Protein AF-A0A6V7JV07-F1 (afdb_monomer_lite)

pLDDT: mean 80.46, std 9.67, range [41.12, 93.5]

Structure (mmCIF, N/CA/C/O backbone):
data_AF-A0A6V7JV07-F1
#
_entry.id   AF-A0A6V7JV07-F1
#
loop_
_atom_site.group_PDB
_atom_site.id
_atom_site.type_symbol
_atom_site.label_atom_id
_atom_site.label_alt_id
_atom_site.label_comp_id
_atom_site.label_asym_id
_atom_site.label_entity_id
_atom_site.label_seq_id
_atom_site.pdbx_PDB_ins_code
_atom_site.Cartn_x
_atom_site.Cartn_y
_atom_site.Cartn_z
_atom_site.occupancy
_atom_site.B_iso_or_equiv
_atom_site.auth_seq_id
_atom_site.auth_comp_id
_atom_site.auth_asym_id
_atom_site.auth_atom_id
_atom_site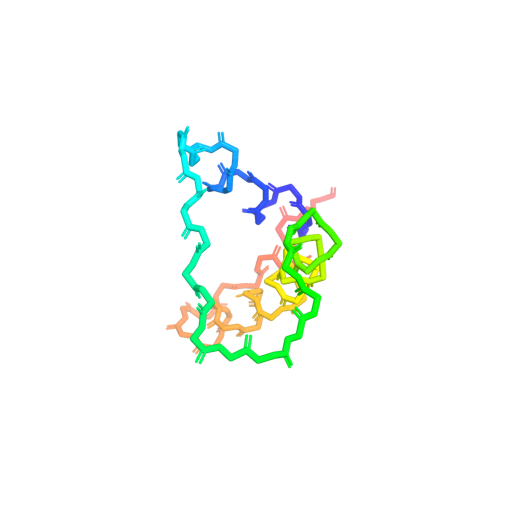.pdbx_PDB_model_num
ATOM 1 N N . VAL A 1 1 ? -10.945 1.761 4.453 1.00 68.00 1 VAL A N 1
ATOM 2 C CA . VAL A 1 1 ? -9.837 1.038 3.771 1.00 68.00 1 VAL A CA 1
ATOM 3 C C . VAL A 1 1 ? -8.930 1.966 2.974 1.00 68.00 1 VAL A C 1
ATOM 5 O O . VAL A 1 1 ? -7.798 2.154 3.389 1.00 68.00 1 VAL A O 1
ATOM 8 N N . ALA A 1 2 ? -9.392 2.563 1.865 1.00 73.06 2 ALA A N 1
ATOM 9 C CA . ALA A 1 2 ? -8.513 3.336 0.978 1.00 73.06 2 ALA A CA 1
ATOM 10 C C . ALA A 1 2 ? -7.808 4.509 1.684 1.00 73.06 2 ALA A C 1
ATOM 12 O O . ALA A 1 2 ? -6.615 4.689 1.487 1.00 73.06 2 ALA A O 1
ATOM 13 N N . ALA A 1 3 ? -8.503 5.245 2.560 1.00 75.31 3 ALA A N 1
ATOM 14 C CA . ALA A 1 3 ? -7.915 6.337 3.343 1.00 75.31 3 ALA A CA 1
ATOM 15 C C . ALA A 1 3 ? -6.810 5.868 4.313 1.00 75.31 3 ALA A C 1
ATOM 17 O O . ALA A 1 3 ? -5.758 6.496 4.393 1.00 75.31 3 ALA A O 1
ATOM 18 N N . GLU A 1 4 ? -7.012 4.731 4.983 1.00 74.31 4 GLU A N 1
ATOM 19 C CA . GLU A 1 4 ? -6.050 4.153 5.938 1.00 74.31 4 GLU A CA 1
ATOM 20 C C . GLU A 1 4 ? -4.773 3.657 5.250 1.00 74.31 4 GLU A C 1
ATOM 22 O O . GLU A 1 4 ? -3.678 3.781 5.789 1.00 74.31 4 GLU A O 1
ATOM 27 N N . VAL A 1 5 ? -4.895 3.135 4.026 1.00 76.81 5 VAL A N 1
ATOM 28 C CA . VAL A 1 5 ? -3.736 2.741 3.210 1.00 76.81 5 VAL A CA 1
ATOM 29 C C . VAL A 1 5 ? -3.103 3.958 2.515 1.00 76.81 5 VAL A C 1
ATOM 31 O O . VAL A 1 5 ? -1.888 4.008 2.325 1.00 76.81 5 VAL A O 1
ATOM 34 N N . ALA A 1 6 ? -3.893 4.981 2.180 1.00 78.00 6 ALA A N 1
ATOM 35 C CA . ALA A 1 6 ? -3.412 6.224 1.580 1.00 78.00 6 ALA A CA 1
ATOM 36 C C . ALA A 1 6 ? -2.641 7.111 2.570 1.00 78.00 6 ALA A C 1
ATOM 38 O O . ALA A 1 6 ? -1.742 7.838 2.154 1.00 78.00 6 ALA A O 1
ATOM 39 N N . ALA A 1 7 ? -2.939 7.051 3.870 1.00 82.06 7 ALA A N 1
ATOM 40 C CA . ALA A 1 7 ? -2.242 7.833 4.890 1.00 82.06 7 ALA A CA 1
ATOM 41 C C . ALA A 1 7 ? -0.715 7.581 4.920 1.00 82.06 7 ALA A C 1
ATOM 43 O O . ALA A 1 7 ? 0.033 8.556 4.832 1.00 82.06 7 ALA A O 1
ATOM 44 N N . PRO A 1 8 ? -0.201 6.336 4.969 1.00 79.31 8 PRO A N 1
ATOM 45 C CA . PRO A 1 8 ? 1.238 6.079 4.869 1.00 79.31 8 PRO A CA 1
ATOM 46 C C . PRO A 1 8 ? 1.794 6.296 3.452 1.00 79.31 8 PRO A C 1
ATOM 48 O O . PRO A 1 8 ? 2.918 6.775 3.310 1.00 79.31 8 PRO A O 1
ATOM 51 N N . LEU A 1 9 ? 1.022 6.009 2.396 1.00 82.19 9 LEU A N 1
ATOM 52 C CA . LEU A 1 9 ? 1.462 6.237 1.010 1.00 82.19 9 LEU A CA 1
ATOM 53 C C . LEU A 1 9 ? 1.623 7.727 0.677 1.00 82.19 9 LEU A C 1
ATOM 55 O O . LEU A 1 9 ? 2.566 8.101 -0.011 1.00 82.19 9 LEU A O 1
ATOM 59 N N . SER A 1 10 ? 0.750 8.593 1.191 1.00 83.38 10 SER A N 1
ATOM 60 C CA . SER A 1 10 ? 0.818 10.047 0.973 1.00 83.38 10 SER A CA 1
ATOM 61 C C . SER A 1 10 ? 2.004 10.705 1.684 1.00 83.38 10 SER A C 1
ATOM 63 O O . SER A 1 10 ? 2.462 11.767 1.271 1.00 83.38 10 SER A O 1
ATOM 65 N N . GLN A 1 11 ? 2.545 10.053 2.717 1.00 88.94 11 GLN A N 1
ATOM 66 C CA . GLN A 1 11 ? 3.766 10.477 3.405 1.00 88.94 11 GLN A CA 1
ATOM 67 C C . GLN A 1 11 ? 5.044 10.047 2.663 1.00 88.94 11 GLN A C 1
ATOM 69 O O . GLN A 1 11 ? 6.138 10.518 2.992 1.00 88.94 11 GLN A O 1
ATOM 74 N N . ALA A 1 12 ? 4.938 9.179 1.648 1.00 87.56 12 ALA A N 1
ATOM 75 C CA . ALA A 1 12 ? 6.077 8.762 0.844 1.00 87.56 12 ALA A CA 1
ATOM 76 C C . ALA A 1 12 ? 6.556 9.918 -0.050 1.00 87.56 12 ALA A C 1
ATOM 78 O O . ALA A 1 12 ? 5.940 10.265 -1.053 1.00 87.56 12 ALA A O 1
ATOM 79 N N . LYS A 1 13 ? 7.708 10.507 0.290 1.00 88.88 13 LYS A N 1
ATOM 80 C CA . LYS A 1 13 ? 8.295 11.637 -0.461 1.00 88.88 13 LYS A CA 1
ATOM 81 C C . LYS A 1 13 ? 8.796 11.264 -1.857 1.00 88.88 13 LYS A C 1
ATOM 83 O O . LYS A 1 13 ? 8.921 12.130 -2.717 1.00 88.88 13 LYS A O 1
ATOM 88 N N . LYS A 1 14 ? 9.163 10.000 -2.065 1.00 88.12 14 LYS A N 1
ATOM 89 C CA . LYS A 1 14 ? 9.710 9.494 -3.326 1.00 88.12 14 LYS A CA 1
ATOM 90 C C . LYS A 1 14 ? 9.456 7.998 -3.427 1.00 88.12 14 LYS A C 1
ATOM 92 O O . LYS A 1 14 ? 9.728 7.267 -2.479 1.00 88.12 14 LYS A O 1
ATOM 97 N N . ILE A 1 15 ? 9.022 7.552 -4.601 1.00 84.12 15 ILE A N 1
ATOM 98 C CA . ILE A 1 15 ? 8.945 6.136 -4.958 1.00 84.12 15 ILE A CA 1
ATOM 99 C C . ILE A 1 15 ? 9.958 5.900 -6.080 1.00 84.12 15 ILE A C 1
ATOM 101 O O . ILE A 1 15 ? 9.862 6.507 -7.144 1.00 84.12 15 ILE A O 1
ATOM 105 N N . THR A 1 16 ? 10.956 5.050 -5.830 1.00 85.50 16 THR A N 1
ATOM 106 C CA . THR A 1 16 ? 11.926 4.627 -6.850 1.00 85.50 16 THR A CA 1
ATOM 107 C C . THR A 1 16 ? 11.554 3.226 -7.304 1.00 85.50 16 THR A C 1
ATOM 109 O O . THR A 1 16 ? 11.667 2.279 -6.529 1.00 85.50 16 THR A O 1
ATOM 112 N N . MET A 1 17 ? 11.117 3.091 -8.553 1.00 81.19 17 MET A N 1
ATOM 113 C CA . MET A 1 17 ? 10.846 1.786 -9.146 1.00 81.19 17 MET A CA 1
ATOM 114 C C . MET A 1 17 ? 12.135 1.222 -9.746 1.00 81.19 17 MET A C 1
ATOM 116 O O . MET A 1 17 ? 12.770 1.869 -10.577 1.00 81.19 17 MET A O 1
ATOM 120 N N . VAL A 1 18 ? 12.511 0.015 -9.330 1.00 80.00 18 VAL A N 1
ATOM 121 C CA . VAL A 1 18 ? 13.634 -0.731 -9.906 1.00 80.00 18 VAL A CA 1
ATOM 122 C C . VAL A 1 18 ? 13.046 -1.892 -10.700 1.00 80.00 18 VAL A C 1
ATOM 124 O O . VAL A 1 18 ? 12.374 -2.746 -10.130 1.00 80.00 18 VAL A O 1
ATOM 127 N N . SER A 1 19 ? 13.259 -1.905 -12.017 1.00 72.88 19 SER A N 1
ATOM 128 C CA . SER A 1 19 ? 12.818 -2.994 -12.897 1.00 72.88 19 SER A CA 1
ATOM 129 C C . SER A 1 19 ? 14.033 -3.725 -13.456 1.00 72.88 19 SER A C 1
ATOM 131 O O . SER A 1 19 ? 14.935 -3.092 -14.001 1.00 72.88 19 SER A O 1
ATOM 133 N N . SER A 1 20 ? 14.054 -5.050 -13.317 1.00 72.88 20 SER A N 1
ATOM 134 C CA . SER A 1 20 ? 15.181 -5.910 -13.706 1.00 72.88 20 SER A CA 1
ATOM 135 C C . SER A 1 20 ? 14.906 -6.759 -14.962 1.00 72.88 20 SER A C 1
ATOM 137 O O . SER A 1 20 ? 15.646 -7.702 -15.218 1.00 72.88 20 SER A O 1
ATOM 139 N N . GLY A 1 21 ? 13.851 -6.468 -15.742 1.00 71.50 21 GLY A N 1
ATOM 140 C CA . GLY A 1 21 ? 13.470 -7.261 -16.926 1.00 71.50 21 GLY A CA 1
ATOM 141 C C . GLY A 1 21 ? 12.531 -6.550 -17.914 1.00 71.50 21 GLY A C 1
ATOM 142 O O . GLY A 1 21 ? 12.246 -5.361 -17.762 1.00 71.50 21 GLY A O 1
ATOM 143 N N . ASN A 1 22 ? 12.034 -7.294 -18.915 1.00 66.81 22 ASN A N 1
ATOM 144 C CA . ASN A 1 22 ? 11.131 -6.798 -19.965 1.00 66.81 22 ASN A CA 1
ATOM 145 C C . ASN A 1 22 ? 9.662 -6.844 -19.504 1.00 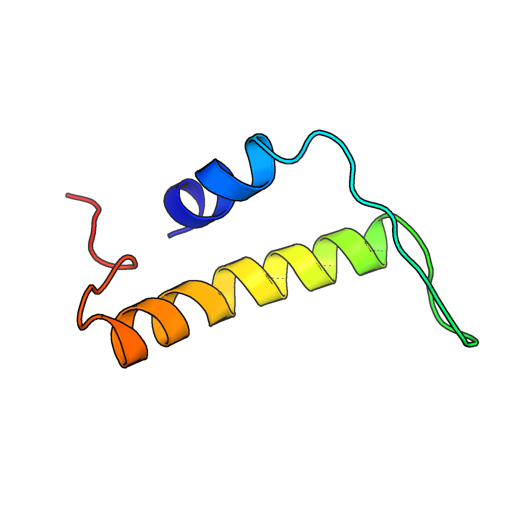66.81 22 ASN A C 1
ATOM 147 O O . ASN A 1 22 ? 9.038 -7.901 -19.501 1.00 66.81 22 ASN A O 1
ATOM 151 N N . GLY A 1 23 ? 9.099 -5.695 -19.137 1.00 69.88 23 GLY A N 1
ATOM 152 C CA . GLY A 1 23 ? 7.678 -5.523 -18.816 1.00 69.88 23 GLY A CA 1
ATOM 153 C C . GLY A 1 23 ? 7.308 -4.040 -18.797 1.00 69.88 23 GLY A C 1
ATOM 154 O O . GLY A 1 23 ? 8.204 -3.199 -18.841 1.00 69.88 23 GLY A O 1
ATOM 155 N N . ALA A 1 24 ? 6.015 -3.706 -18.738 1.00 68.94 24 ALA A N 1
ATOM 156 C CA . ALA A 1 24 ? 5.576 -2.314 -18.644 1.00 68.94 24 ALA A CA 1
ATOM 157 C C . ALA A 1 24 ? 6.182 -1.654 -17.390 1.00 68.94 24 ALA A C 1
ATOM 159 O O . ALA A 1 24 ? 5.988 -2.124 -16.267 1.00 68.94 24 ALA A O 1
ATOM 160 N N . ILE A 1 25 ? 6.966 -0.593 -17.588 1.00 71.94 25 ILE A N 1
ATOM 161 C CA . ILE A 1 25 ? 7.596 0.199 -16.524 1.00 71.94 25 ILE A CA 1
ATOM 162 C C . ILE A 1 25 ? 6.925 1.572 -16.530 1.00 71.94 25 ILE A C 1
ATOM 164 O O . ILE A 1 25 ? 6.720 2.142 -17.599 1.00 71.94 25 ILE A O 1
ATOM 168 N N . GLY A 1 26 ? 6.602 2.122 -15.357 1.00 78.00 26 GLY A N 1
ATOM 169 C CA . GLY A 1 26 ? 6.073 3.483 -15.236 1.00 78.00 26 GLY A CA 1
ATOM 170 C C . GLY A 1 26 ? 4.775 3.576 -14.437 1.00 78.00 26 GLY A C 1
ATOM 171 O O . GLY A 1 26 ? 4.556 2.808 -13.501 1.00 78.00 26 GLY A O 1
ATOM 172 N N . ALA A 1 27 ? 3.938 4.557 -14.791 1.00 76.25 27 ALA A N 1
ATOM 173 C CA . ALA A 1 27 ? 2.747 4.929 -14.026 1.00 76.25 27 ALA A CA 1
ATOM 174 C C . ALA A 1 27 ? 1.695 3.812 -13.958 1.00 76.25 27 ALA A C 1
ATOM 176 O O . ALA A 1 27 ? 1.150 3.575 -12.889 1.00 76.25 27 ALA A O 1
ATOM 177 N N . GLU A 1 28 ? 1.461 3.090 -15.055 1.00 80.19 28 GLU A N 1
ATOM 178 C CA . GLU A 1 28 ? 0.472 2.004 -15.116 1.00 80.19 28 GLU A CA 1
ATOM 179 C C . GLU A 1 28 ? 0.789 0.881 -14.117 1.00 80.19 28 GLU A C 1
ATOM 181 O O . GLU A 1 28 ? -0.041 0.547 -13.272 1.00 80.19 28 GLU A O 1
ATOM 186 N N . LYS A 1 29 ? 2.034 0.384 -14.122 1.00 81.50 29 LYS A N 1
ATOM 187 C CA . LYS A 1 29 ? 2.492 -0.628 -13.161 1.00 81.50 29 LYS A CA 1
ATOM 188 C C . LYS A 1 29 ? 2.466 -0.110 -11.726 1.00 81.50 29 LYS A C 1
ATOM 190 O O . LYS A 1 29 ? 2.096 -0.837 -10.813 1.00 81.50 29 LYS A O 1
ATOM 195 N N . LEU A 1 30 ? 2.837 1.152 -11.512 1.00 83.25 30 LEU A N 1
ATOM 196 C CA . LEU A 1 30 ? 2.758 1.756 -10.184 1.00 83.25 30 LEU A CA 1
ATOM 197 C C . LEU A 1 30 ? 1.310 1.799 -9.672 1.00 83.25 30 LEU A C 1
ATOM 199 O O . LEU A 1 30 ? 1.070 1.485 -8.511 1.00 83.25 30 LEU A O 1
ATOM 203 N N . THR A 1 31 ? 0.347 2.158 -10.522 1.00 83.69 31 THR A N 1
ATOM 204 C CA . THR A 1 31 ? -1.074 2.185 -10.160 1.00 83.69 31 THR A CA 1
ATOM 205 C C . THR A 1 31 ? -1.605 0.790 -9.834 1.00 83.69 31 THR A C 1
ATOM 207 O O . THR A 1 31 ? -2.316 0.637 -8.841 1.00 83.69 31 THR A O 1
ATOM 210 N N . GLU A 1 32 ? -1.232 -0.227 -10.612 1.00 85.69 32 GLU A N 1
ATOM 211 C CA . GLU A 1 32 ? -1.606 -1.620 -10.343 1.00 85.69 32 GLU A CA 1
ATOM 212 C C . GLU A 1 32 ? -1.046 -2.112 -8.999 1.00 85.69 32 GLU A C 1
ATOM 214 O O . GLU A 1 32 ? -1.779 -2.669 -8.180 1.00 85.69 32 GLU A O 1
ATOM 219 N N . GLU A 1 33 ? 0.227 -1.829 -8.714 1.00 85.38 33 GLU A N 1
ATOM 220 C CA . GLU A 1 33 ? 0.847 -2.178 -7.432 1.00 85.38 33 GLU A CA 1
ATOM 221 C C . GLU A 1 33 ? 0.178 -1.454 -6.256 1.00 85.38 33 GLU A C 1
ATOM 223 O O . GLU A 1 33 ? -0.075 -2.058 -5.216 1.00 85.38 33 GLU A O 1
ATOM 228 N N . VAL A 1 34 ? -0.193 -0.179 -6.413 1.00 86.56 3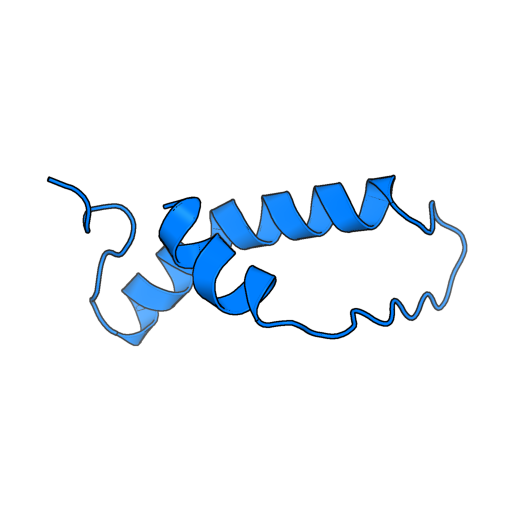4 VAL A N 1
ATOM 229 C CA . VAL A 1 34 ? -0.937 0.555 -5.376 1.00 86.56 34 VAL A CA 1
ATOM 230 C C . VAL A 1 34 ? -2.307 -0.081 -5.122 1.00 86.56 34 VAL A C 1
ATOM 232 O O . VAL A 1 34 ? -2.691 -0.246 -3.963 1.00 86.56 34 VAL A O 1
ATOM 235 N N . LEU A 1 35 ? -3.030 -0.500 -6.164 1.00 87.06 35 LEU A N 1
ATOM 236 C CA . LEU A 1 35 ? -4.301 -1.213 -6.001 1.00 87.06 35 LEU A CA 1
ATOM 237 C C . LEU A 1 35 ? -4.106 -2.557 -5.275 1.00 87.06 35 LEU A C 1
ATOM 239 O O . LEU A 1 35 ? -4.865 -2.894 -4.360 1.00 87.06 35 LEU A O 1
ATOM 243 N N . ASN A 1 36 ? -3.049 -3.296 -5.615 1.00 88.12 36 ASN A N 1
ATOM 244 C CA . ASN A 1 36 ? -2.677 -4.533 -4.928 1.00 88.12 36 ASN A CA 1
ATOM 245 C C . ASN A 1 36 ? -2.333 -4.299 -3.447 1.00 88.12 36 ASN A C 1
ATOM 247 O O . ASN A 1 36 ? -2.703 -5.100 -2.589 1.00 88.12 36 ASN A O 1
ATOM 251 N N . ILE A 1 37 ? -1.675 -3.188 -3.114 1.00 87.31 37 ILE A N 1
ATOM 252 C CA . ILE A 1 37 ? -1.384 -2.806 -1.725 1.00 87.31 37 ILE A CA 1
ATOM 253 C C . ILE A 1 37 ? -2.688 -2.518 -0.969 1.00 87.31 37 ILE A C 1
ATOM 255 O O . ILE A 1 37 ? -2.899 -3.058 0.117 1.00 87.31 37 ILE A O 1
ATOM 259 N N . VAL A 1 38 ? -3.592 -1.719 -1.547 1.00 86.19 38 VAL A N 1
ATOM 260 C CA . VAL A 1 38 ? -4.876 -1.353 -0.918 1.00 86.19 38 VAL A CA 1
ATOM 261 C C . VAL A 1 38 ? -5.751 -2.573 -0.626 1.00 86.19 38 VAL A C 1
ATOM 263 O O . VAL A 1 38 ? -6.464 -2.584 0.377 1.00 86.19 38 VAL A O 1
ATOM 266 N N . THR A 1 39 ? -5.674 -3.611 -1.459 1.00 86.44 39 THR A N 1
ATOM 267 C CA . THR A 1 39 ? -6.444 -4.849 -1.272 1.00 86.44 39 THR A CA 1
ATOM 268 C C . THR A 1 39 ? -5.819 -5.806 -0.257 1.00 86.44 39 THR A C 1
ATOM 270 O O . THR A 1 39 ? -6.555 -6.470 0.464 1.00 86.44 39 THR A O 1
ATOM 273 N N . ARG A 1 40 ? -4.483 -5.872 -0.153 1.00 88.62 40 ARG A N 1
ATOM 274 C CA . ARG A 1 40 ? -3.784 -6.884 0.668 1.00 88.62 40 ARG A CA 1
ATOM 275 C C . ARG A 1 40 ? -3.373 -6.413 2.061 1.00 88.62 40 ARG A C 1
ATOM 277 O O . ARG A 1 40 ? -3.350 -7.212 2.995 1.00 88.62 40 ARG A O 1
ATOM 284 N N . VAL A 1 41 ? -3.022 -5.138 2.219 1.00 88.56 41 VAL A N 1
ATOM 285 C CA . VAL A 1 4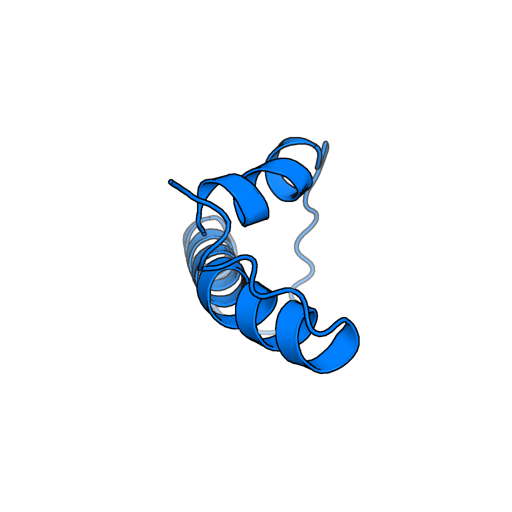1 ? -2.549 -4.596 3.506 1.00 88.56 41 VAL A CA 1
ATOM 286 C C . VAL A 1 41 ? -3.575 -4.754 4.639 1.00 88.56 41 VAL A C 1
ATOM 288 O O . VAL A 1 41 ? -3.154 -5.134 5.733 1.00 88.56 41 VAL A O 1
ATOM 291 N N . PRO A 1 42 ? -4.892 -4.540 4.432 1.00 87.50 42 PRO A N 1
ATOM 292 C CA . PRO A 1 42 ? -5.881 -4.727 5.495 1.00 87.50 42 PRO A CA 1
ATOM 293 C C . PRO A 1 42 ? -5.881 -6.131 6.103 1.00 87.50 42 PRO A C 1
ATOM 295 O O . PRO A 1 42 ? -5.847 -6.267 7.327 1.00 87.50 42 PRO A O 1
ATOM 298 N N . ASP A 1 43 ? -5.845 -7.164 5.261 1.00 89.50 43 ASP A N 1
ATOM 299 C CA . ASP A 1 43 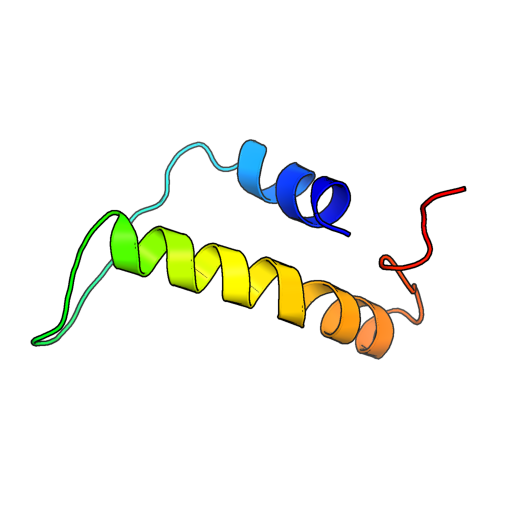? -5.834 -8.560 5.707 1.00 89.50 43 ASP A CA 1
ATOM 300 C C . ASP A 1 43 ? -4.541 -8.908 6.450 1.00 89.50 43 ASP A C 1
ATOM 302 O O . ASP A 1 43 ? -4.567 -9.610 7.466 1.00 89.50 43 ASP A O 1
ATOM 306 N N . LEU A 1 44 ? -3.406 -8.374 5.989 1.00 89.69 44 LEU A N 1
ATOM 307 C CA . LEU A 1 44 ? -2.113 -8.573 6.639 1.00 89.69 44 LEU A CA 1
ATOM 308 C C . LEU A 1 44 ? -2.083 -7.945 8.039 1.00 89.69 44 LEU A C 1
ATOM 310 O O . LEU A 1 44 ? -1.690 -8.601 9.003 1.00 89.69 44 LEU A O 1
ATOM 314 N N . VAL A 1 45 ? -2.538 -6.695 8.167 1.00 87.81 45 VAL A N 1
ATOM 315 C CA . VAL A 1 45 ? -2.614 -5.993 9.458 1.00 87.81 45 VAL A CA 1
ATOM 316 C C . VAL A 1 45 ? -3.536 -6.744 10.412 1.00 87.81 45 VAL A C 1
ATOM 318 O O . VAL A 1 45 ? -3.147 -7.007 11.550 1.00 87.81 45 VAL A O 1
ATOM 321 N N . LYS A 1 46 ? -4.709 -7.175 9.942 1.00 89.62 46 LYS A N 1
ATOM 322 C CA . LYS A 1 46 ? -5.656 -7.959 10.740 1.00 89.62 46 LYS A CA 1
ATOM 323 C C . LYS A 1 46 ? -5.069 -9.283 11.220 1.00 89.62 46 LYS A C 1
ATOM 325 O O . LYS A 1 46 ? -5.251 -9.638 12.379 1.00 89.62 46 LYS A O 1
ATOM 330 N N . THR A 1 47 ? -4.335 -9.985 10.362 1.00 93.50 47 THR A N 1
ATOM 331 C CA . THR A 1 47 ? -3.707 -11.270 10.709 1.00 93.50 47 THR A CA 1
ATOM 332 C C . THR A 1 47 ? -2.612 -11.107 11.765 1.00 93.50 47 THR A C 1
ATOM 334 O O . THR A 1 47 ? -2.501 -11.934 12.664 1.00 93.50 47 THR A O 1
ATOM 337 N N . LEU A 1 48 ? -1.813 -10.040 11.680 1.00 91.25 48 LEU A N 1
ATOM 338 C CA . LEU A 1 48 ? -0.668 -9.826 12.572 1.00 91.25 48 LEU A CA 1
ATOM 339 C C . LEU A 1 48 ? -1.030 -9.130 13.888 1.00 91.25 48 LEU A C 1
ATOM 341 O O . LEU A 1 48 ? -0.369 -9.349 14.898 1.00 91.25 48 LEU A O 1
ATOM 345 N N . THR A 1 49 ? -2.047 -8.269 13.875 1.00 88.19 49 THR A N 1
ATOM 346 C CA . THR A 1 49 ? -2.377 -7.390 15.011 1.00 88.19 49 THR A CA 1
ATOM 347 C C . THR A 1 49 ? -3.768 -7.637 15.590 1.00 88.19 49 THR A C 1
ATOM 349 O O . THR A 1 49 ? -4.090 -7.108 16.649 1.00 88.19 49 THR A O 1
ATOM 352 N N . GLY A 1 50 ? -4.618 -8.403 14.899 1.00 88.94 50 GLY A N 1
ATOM 353 C CA . GLY A 1 50 ? -6.037 -8.555 15.230 1.00 88.94 50 GLY A CA 1
ATOM 354 C C . GLY A 1 50 ? -6.902 -7.340 14.867 1.00 88.94 50 GLY A C 1
ATOM 355 O O . GLY A 1 50 ? -8.126 -7.415 14.973 1.00 88.94 50 GLY A O 1
ATOM 356 N N . VAL A 1 51 ? -6.303 -6.230 14.419 1.00 86.50 51 VAL A N 1
ATOM 357 C CA . VAL A 1 51 ? -7.018 -4.986 14.102 1.00 86.50 51 VAL A CA 1
ATOM 358 C C . VAL A 1 51 ? -7.589 -5.039 12.686 1.00 86.50 51 VAL A C 1
ATOM 360 O O . VAL A 1 51 ? -6.857 -5.113 11.701 1.00 86.50 51 VAL A O 1
ATOM 363 N N . ASP A 1 52 ? -8.914 -4.958 12.574 1.00 85.69 52 ASP A N 1
ATOM 364 C CA . ASP A 1 52 ? -9.620 -4.938 11.291 1.00 85.69 52 ASP A CA 1
ATOM 365 C C . ASP A 1 52 ? -9.758 -3.503 10.757 1.00 85.69 52 ASP A C 1
ATOM 367 O O . ASP A 1 52 ? -10.793 -2.858 10.921 1.00 85.69 52 ASP A O 1
ATOM 371 N N . ILE A 1 53 ? -8.712 -2.998 10.095 1.00 81.94 53 ILE A N 1
ATOM 372 C CA . ILE A 1 53 ? -8.698 -1.640 9.515 1.00 81.94 53 ILE A CA 1
ATOM 373 C C . ILE A 1 53 ? -9.691 -1.449 8.359 1.00 81.94 53 ILE A C 1
ATOM 375 O O . ILE A 1 53 ? -9.958 -0.318 7.944 1.00 81.94 53 ILE A O 1
ATOM 379 N N . ALA A 1 54 ? -10.283 -2.531 7.842 1.00 77.19 54 ALA A N 1
ATOM 380 C CA . ALA A 1 54 ? -11.381 -2.420 6.892 1.00 77.19 54 ALA A CA 1
ATOM 381 C C . ALA A 1 54 ? -12.695 -1.994 7.554 1.00 77.19 54 ALA A C 1
ATOM 383 O O . ALA A 1 54 ? -13.539 -1.400 6.885 1.00 77.19 54 ALA A O 1
ATOM 384 N N . LYS A 1 55 ? -12.819 -2.217 8.865 1.00 70.12 55 LYS A N 1
ATOM 385 C CA . LYS A 1 55 ? -13.973 -1.841 9.689 1.00 70.12 55 LYS A CA 1
ATOM 386 C C . LYS A 1 55 ? -13.768 -0.569 10.516 1.00 70.12 55 LYS A C 1
ATOM 388 O O . LYS A 1 55 ? -14.675 -0.183 11.238 1.00 70.12 55 LYS A O 1
ATOM 393 N N . VAL A 1 56 ? -12.616 0.103 10.418 1.00 60.38 56 VAL A N 1
ATOM 394 C CA . VAL A 1 56 ? -12.275 1.310 11.214 1.00 60.38 56 VAL A CA 1
ATOM 395 C C . VAL A 1 56 ? -13.024 2.584 10.748 1.00 60.38 56 VAL A C 1
ATOM 397 O O . VAL A 1 56 ? -12.666 3.700 11.101 1.00 60.38 56 VAL A O 1
ATOM 400 N N . HIS A 1 57 ? -14.120 2.457 9.995 1.00 53.31 57 HIS A N 1
ATOM 401 C CA . HIS A 1 57 ? -14.979 3.586 9.617 1.00 53.31 57 HIS A CA 1
ATOM 402 C C . HIS A 1 57 ? -16.401 3.369 10.152 1.00 53.31 57 HIS A C 1
ATOM 404 O O . HIS A 1 57 ? -17.012 2.348 9.836 1.00 53.31 57 HIS A O 1
ATOM 410 N N . ASN A 1 58 ? -16.876 4.319 10.968 1.00 41.12 58 ASN A N 1
ATOM 411 C CA . ASN A 1 58 ? -18.289 4.492 11.330 1.00 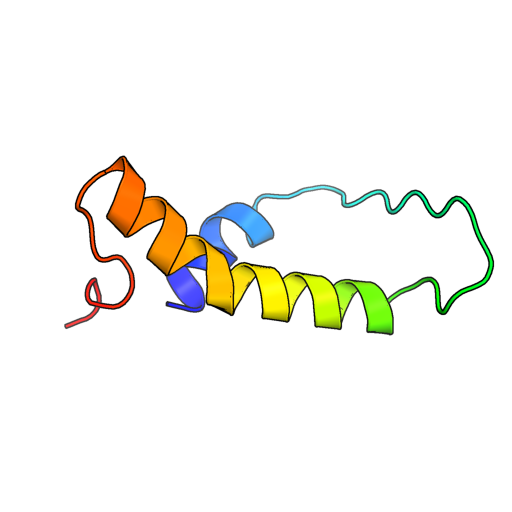41.12 58 ASN A CA 1
ATOM 412 C C . ASN A 1 58 ? -19.088 5.008 10.132 1.00 41.12 58 ASN A C 1
ATOM 414 O O . ASN A 1 58 ? -18.545 5.878 9.413 1.00 41.12 58 ASN A O 1
#

Radius of gyration: 13.76 Å; chains: 1; bounding box: 34×23×35 Å

Secondary structure (DSSP, 8-state):
-HHHHHHHHHT-S-------SSS--SHHHHHHHHHHHHHHHHHHHHHHHS--TTS---

Foldseek 3Di:
DLVVLVVVVVVPPDDDDDDDDDDDDDDVVVVVVSVVCVVVVQVVCCVVPVDRPVPPDD

Organism: NCBI:txid1563983

Sequence (58 aa):
VAAEVAAPLSQAKKITMVSSGNGAIGAEKLTEEVLNIVTRVPDLVKTLTGVDIAKVHN